Protein AF-A0A957ESN1-F1 (afdb_monomer_lite)

pLDDT: mean 92.51, std 8.45, range [52.81, 98.31]

Structure (mmCIF, N/CA/C/O backbone):
data_AF-A0A957ESN1-F1
#
_entry.id   AF-A0A957ESN1-F1
#
loop_
_atom_site.group_PDB
_atom_site.id
_atom_site.type_symbol
_atom_site.label_atom_id
_atom_site.label_alt_id
_atom_site.label_comp_id
_atom_site.label_asym_id
_atom_site.label_entity_id
_atom_site.label_seq_id
_atom_site.pdbx_PDB_ins_code
_atom_site.Cartn_x
_atom_site.Cartn_y
_atom_site.Cartn_z
_atom_site.occupancy
_atom_site.B_iso_or_equiv
_atom_site.auth_seq_id
_atom_site.auth_comp_id
_atom_site.auth_asym_id
_atom_site.auth_atom_id
_atom_site.pdbx_PDB_model_num
ATOM 1 N N . MET A 1 1 ? -24.487 -0.933 19.225 1.00 59.91 1 MET A N 1
ATOM 2 C CA . MET A 1 1 ? -23.372 -1.907 19.271 1.00 59.91 1 MET A CA 1
ATOM 3 C C . MET A 1 1 ? -22.728 -1.936 17.897 1.00 59.91 1 MET A C 1
ATOM 5 O O . MET A 1 1 ? -23.454 -2.065 16.918 1.00 59.91 1 MET A O 1
ATOM 9 N N . THR A 1 2 ? -21.414 -1.747 17.807 1.00 77.56 2 THR A N 1
ATOM 10 C CA . THR A 1 2 ? -20.678 -1.769 16.536 1.00 77.56 2 THR A CA 1
ATOM 11 C C . THR A 1 2 ? -20.550 -3.211 16.036 1.00 77.56 2 THR A C 1
ATOM 13 O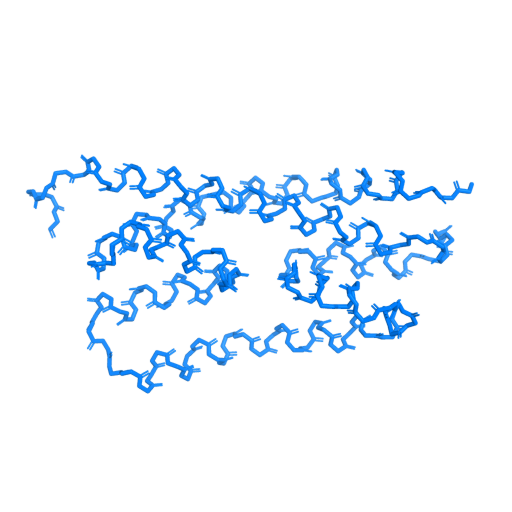 O . THR A 1 2 ? -20.177 -4.121 16.780 1.00 77.56 2 THR A O 1
ATOM 16 N N . THR A 1 3 ? -20.910 -3.448 14.776 1.00 89.44 3 THR A N 1
ATOM 17 C CA . THR A 1 3 ? -20.794 -4.763 14.124 1.00 89.44 3 THR A CA 1
ATOM 18 C C . THR A 1 3 ? -19.557 -4.793 13.224 1.00 89.44 3 THR A C 1
ATOM 20 O O . THR A 1 3 ? -19.175 -3.746 12.700 1.00 89.44 3 THR A O 1
ATOM 23 N N . PRO A 1 4 ? -18.966 -5.969 12.945 1.00 92.25 4 PRO A N 1
ATOM 24 C CA . PRO A 1 4 ? -17.867 -6.084 11.982 1.00 92.25 4 PRO A CA 1
ATOM 25 C C . PRO A 1 4 ? -18.167 -5.410 10.636 1.00 92.25 4 PRO A C 1
ATOM 27 O O . PRO A 1 4 ? -17.342 -4.687 10.086 1.00 92.25 4 PRO A O 1
ATOM 30 N N . ARG A 1 5 ? -19.393 -5.597 10.128 1.00 94.38 5 ARG A N 1
ATOM 31 C CA . ARG A 1 5 ? -19.833 -5.026 8.852 1.00 94.38 5 ARG A CA 1
ATOM 32 C C . ARG A 1 5 ? -19.957 -3.504 8.908 1.00 94.38 5 ARG A C 1
ATOM 34 O O . ARG A 1 5 ? -19.585 -2.844 7.944 1.00 94.38 5 ARG A O 1
ATOM 41 N N . SER A 1 6 ? -20.492 -2.948 9.996 1.00 93.88 6 SER A N 1
ATOM 42 C CA . SER A 1 6 ? -20.630 -1.493 10.129 1.00 93.88 6 SER A CA 1
ATOM 43 C C . SER A 1 6 ? -19.273 -0.803 10.230 1.00 93.88 6 SER A C 1
ATOM 45 O O . SER A 1 6 ? -19.086 0.219 9.584 1.00 93.88 6 SER A O 1
ATOM 47 N N . GLU A 1 7 ? -18.328 -1.392 10.969 1.00 94.44 7 GLU A N 1
ATOM 48 C CA . GLU A 1 7 ? -16.950 -0.895 11.086 1.00 94.44 7 GLU A CA 1
ATOM 49 C C . GLU A 1 7 ? -16.222 -0.931 9.741 1.00 94.44 7 GLU A C 1
ATOM 51 O O . GLU A 1 7 ? -15.664 0.073 9.307 1.00 94.44 7 GLU A O 1
ATOM 56 N N . LEU A 1 8 ? -16.312 -2.056 9.023 1.00 96.06 8 LEU A N 1
ATOM 57 C CA . LEU A 1 8 ? -15.733 -2.193 7.687 1.00 96.06 8 LEU A CA 1
ATOM 58 C C . LEU A 1 8 ? -16.267 -1.126 6.722 1.00 96.06 8 LEU A C 1
ATOM 60 O O . LEU A 1 8 ? -15.495 -0.453 6.045 1.00 96.06 8 LEU A O 1
ATOM 64 N N . LEU A 1 9 ? -17.591 -0.947 6.673 1.00 96.31 9 LEU A N 1
ATOM 65 C CA . LEU A 1 9 ? -18.219 0.059 5.814 1.00 96.31 9 LEU A CA 1
ATOM 66 C C . LEU A 1 9 ? -17.867 1.488 6.235 1.00 96.31 9 LEU A C 1
ATOM 68 O O . LEU A 1 9 ? -17.768 2.355 5.370 1.00 96.31 9 LEU A O 1
ATOM 72 N N . ALA A 1 10 ? -17.692 1.746 7.531 1.00 95.00 10 ALA A N 1
ATOM 73 C CA . ALA A 1 10 ? -17.244 3.043 8.021 1.00 95.00 10 ALA A CA 1
ATOM 74 C C . ALA A 1 10 ? -15.815 3.345 7.548 1.00 95.00 10 ALA A C 1
ATOM 76 O O . ALA A 1 10 ? -15.586 4.432 7.025 1.00 95.00 10 ALA A O 1
ATOM 77 N N . GLY A 1 11 ? -14.903 2.371 7.635 1.00 96.19 11 GLY A N 1
ATOM 78 C CA . GLY A 1 11 ? -13.538 2.491 7.112 1.00 96.19 11 GLY A CA 1
ATOM 79 C C . GLY A 1 11 ? -13.509 2.747 5.606 1.00 96.19 11 GLY A C 1
ATOM 80 O O . GLY A 1 11 ? -12.865 3.687 5.155 1.00 96.19 11 GLY A O 1
ATOM 81 N N . ILE A 1 12 ? -14.290 1.986 4.830 1.00 97.88 12 ILE A N 1
ATOM 82 C CA . ILE A 1 12 ? -14.413 2.184 3.374 1.00 97.88 12 ILE A CA 1
ATOM 83 C C . ILE A 1 12 ? -14.887 3.605 3.048 1.00 97.88 12 ILE A C 1
ATOM 85 O O . ILE A 1 12 ? -14.293 4.288 2.220 1.00 97.88 12 ILE A O 1
ATOM 89 N N . LYS A 1 13 ? -15.963 4.066 3.696 1.00 96.81 13 LYS A N 1
ATOM 90 C CA . LYS A 1 13 ? -16.533 5.399 3.444 1.00 96.81 13 LYS A CA 1
ATOM 91 C C . LYS A 1 13 ? -15.572 6.522 3.813 1.00 96.81 13 LYS A C 1
ATOM 93 O O . LYS A 1 13 ? -15.558 7.542 3.134 1.00 96.81 13 LYS A O 1
ATOM 98 N N . ALA A 1 14 ? -14.821 6.337 4.892 1.00 96.12 14 ALA A N 1
ATOM 99 C CA . ALA A 1 14 ? -13.857 7.310 5.371 1.00 96.12 14 ALA A CA 1
ATOM 100 C C . ALA A 1 14 ? -12.645 7.419 4.433 1.00 96.12 14 ALA A C 1
ATOM 102 O O . ALA A 1 14 ? -12.174 8.523 4.178 1.00 96.12 14 ALA A O 1
ATOM 103 N N . GLU A 1 15 ? -12.193 6.295 3.873 1.00 97.12 15 GLU A N 1
ATOM 104 C CA . GLU A 1 15 ? -11.027 6.253 2.989 1.00 97.12 15 GLU A CA 1
ATOM 105 C C . GLU A 1 15 ? -11.345 6.654 1.543 1.00 97.12 15 GLU A C 1
ATOM 107 O O . GLU A 1 15 ? -10.479 7.160 0.836 1.00 97.12 15 GLU A O 1
ATOM 112 N N . LEU A 1 16 ? -12.583 6.456 1.078 1.00 96.38 16 LEU A N 1
ATOM 113 C CA . LEU A 1 16 ? -12.954 6.647 -0.329 1.00 96.38 16 LEU A CA 1
ATOM 114 C C . LEU A 1 16 ? -12.543 8.016 -0.922 1.00 96.38 16 LEU A C 1
ATOM 116 O O . LEU A 1 16 ? -11.995 8.024 -2.027 1.00 96.38 16 LEU A O 1
ATOM 120 N N . PRO A 1 17 ? -12.740 9.165 -0.239 1.00 95.44 17 PRO A N 1
ATOM 121 C CA . PRO A 1 17 ? -12.298 10.462 -0.758 1.00 95.44 17 PRO A CA 1
ATOM 122 C C . PRO A 1 17 ? -10.774 10.567 -0.883 1.00 95.44 17 PRO A C 1
ATOM 124 O O . PRO A 1 17 ? -10.276 11.176 -1.827 1.00 95.44 17 PRO A O 1
ATOM 127 N N . ILE A 1 18 ? -10.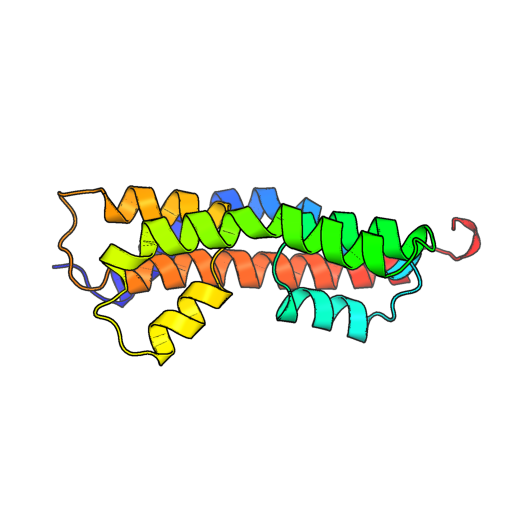033 9.954 0.045 1.00 95.38 18 ILE A N 1
ATOM 128 C CA . ILE A 1 18 ? -8.567 9.943 0.028 1.00 95.38 18 ILE A CA 1
ATOM 129 C C . ILE A 1 18 ? -8.069 9.038 -1.097 1.00 95.38 18 ILE A C 1
ATOM 131 O O . ILE A 1 18 ? -7.203 9.436 -1.875 1.00 95.38 18 ILE A O 1
ATOM 135 N N . ALA A 1 19 ? -8.684 7.865 -1.257 1.00 94.75 19 ALA A N 1
ATOM 136 C CA . ALA A 1 19 ? -8.363 6.926 -2.321 1.00 94.75 19 ALA A CA 1
ATOM 137 C C . ALA A 1 19 ? -8.474 7.574 -3.711 1.00 94.75 19 ALA A C 1
ATOM 139 O O . ALA A 1 19 ? -7.596 7.364 -4.546 1.00 94.75 19 ALA A O 1
ATOM 140 N N . LEU A 1 20 ? -9.491 8.413 -3.947 1.00 94.25 20 LEU A N 1
ATOM 141 C CA . LEU A 1 20 ? -9.620 9.190 -5.188 1.00 94.25 20 LEU A CA 1
ATOM 142 C C . LEU A 1 20 ? -8.441 10.149 -5.410 1.00 94.25 20 LEU A C 1
ATOM 144 O O . LEU A 1 20 ? -7.951 10.265 -6.532 1.00 94.25 20 LEU A O 1
ATOM 148 N N . GLY A 1 21 ? -7.954 10.801 -4.351 1.00 94.56 21 GLY A N 1
ATOM 149 C CA . GLY A 1 21 ? -6.774 11.669 -4.410 1.00 94.56 21 GLY A CA 1
ATOM 150 C C . GLY A 1 21 ? -5.471 10.916 -4.700 1.00 94.56 21 GLY A C 1
ATOM 151 O O . GLY A 1 21 ? -4.550 11.483 -5.282 1.00 94.56 21 GLY A O 1
ATOM 152 N N . VAL A 1 22 ? -5.408 9.630 -4.353 1.00 94.19 22 VAL A N 1
ATOM 153 C CA . VAL A 1 22 ? -4.243 8.760 -4.573 1.00 94.19 22 VAL A CA 1
ATOM 154 C C . VAL A 1 22 ? -4.232 8.127 -5.977 1.00 94.19 22 VAL A C 1
ATOM 156 O O . VAL A 1 22 ? -3.168 7.742 -6.471 1.00 94.19 22 VAL A O 1
ATOM 159 N N . MET A 1 23 ? -5.376 8.072 -6.677 1.00 96.12 23 MET A N 1
ATOM 160 C CA . MET A 1 23 ? -5.473 7.503 -8.036 1.00 96.12 23 MET A CA 1
ATOM 161 C C . MET A 1 23 ? -4.435 8.055 -9.028 1.00 96.12 23 MET A C 1
ATOM 163 O O . MET A 1 23 ? -3.797 7.236 -9.697 1.00 96.12 23 MET A O 1
ATOM 167 N N . PRO A 1 24 ? -4.210 9.383 -9.141 1.00 96.62 24 PRO A N 1
ATOM 168 C CA . PRO A 1 24 ? -3.227 9.930 -10.076 1.00 96.62 24 PRO A CA 1
ATOM 169 C C . PRO A 1 24 ? -1.810 9.413 -9.820 1.00 96.62 24 PRO A C 1
ATOM 171 O O . PRO A 1 24 ? -1.091 9.101 -10.763 1.00 96.62 24 PRO A O 1
ATOM 174 N N . SER A 1 25 ? -1.421 9.250 -8.556 1.00 96.12 25 SER A N 1
ATOM 175 C CA . SER A 1 25 ? -0.095 8.750 -8.184 1.00 96.12 25 SER A CA 1
ATOM 176 C C . SER A 1 25 ? 0.128 7.307 -8.641 1.00 96.12 25 SER A C 1
ATOM 178 O O . SER A 1 25 ? 1.197 6.989 -9.162 1.00 96.12 25 SER A O 1
ATOM 180 N N . GLY A 1 26 ? -0.884 6.442 -8.508 1.00 96.81 26 GLY A N 1
ATOM 181 C CA . GLY A 1 26 ? -0.802 5.062 -8.997 1.00 96.81 26 GLY A CA 1
ATOM 182 C C . GLY A 1 26 ? -0.767 4.974 -10.527 1.00 96.81 26 GLY A C 1
ATOM 183 O O . GLY A 1 26 ? 0.016 4.199 -11.077 1.00 96.81 26 GLY A O 1
ATOM 184 N N . LEU A 1 27 ? -1.531 5.828 -11.224 1.00 97.25 27 LEU A N 1
ATOM 185 C CA . LEU A 1 27 ? -1.447 5.969 -12.686 1.00 97.25 27 LEU A CA 1
ATOM 186 C C . LEU A 1 27 ? -0.028 6.361 -13.123 1.00 97.25 27 LEU A C 1
ATOM 188 O O . LEU A 1 27 ? 0.555 5.709 -13.989 1.00 97.25 27 LEU A O 1
ATOM 192 N N . ILE A 1 28 ? 0.533 7.401 -12.497 1.00 96.50 28 ILE A N 1
ATOM 193 C CA . ILE A 1 28 ? 1.882 7.905 -12.785 1.00 96.50 28 ILE A CA 1
ATOM 194 C C . ILE A 1 28 ? 2.918 6.808 -12.557 1.00 96.50 28 ILE A C 1
ATOM 196 O O . ILE A 1 28 ? 3.766 6.587 -13.417 1.00 96.50 28 ILE A O 1
ATOM 200 N N . TYR A 1 29 ? 2.831 6.084 -11.440 1.00 97.50 29 TYR A N 1
ATOM 201 C CA . TYR A 1 29 ? 3.711 4.950 -11.176 1.00 97.50 29 TYR A CA 1
ATOM 202 C C . TYR A 1 29 ? 3.657 3.911 -12.305 1.00 97.50 29 TYR A C 1
ATOM 204 O O . TYR A 1 29 ? 4.707 3.492 -12.789 1.00 97.50 29 TYR A O 1
ATOM 212 N N . GLY A 1 30 ? 2.457 3.521 -12.751 1.00 96.81 30 GLY A N 1
ATOM 213 C CA . GLY A 1 30 ? 2.293 2.524 -13.810 1.00 96.81 30 GLY A CA 1
ATOM 214 C C . GLY A 1 30 ? 2.949 2.939 -15.130 1.00 96.81 30 GLY A C 1
ATOM 215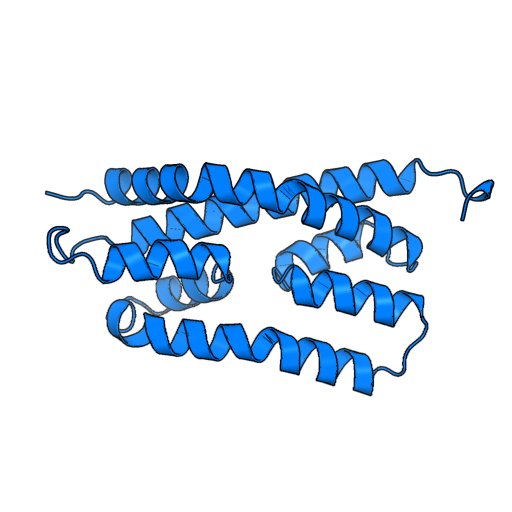 O O . GLY A 1 30 ? 3.636 2.130 -15.752 1.00 96.81 30 GLY A O 1
ATOM 216 N N . VAL A 1 31 ? 2.803 4.210 -15.517 1.00 96.12 31 VAL A N 1
ATOM 217 C CA . VAL A 1 31 ? 3.448 4.773 -16.717 1.00 96.12 31 VAL A CA 1
ATOM 218 C C . VAL A 1 31 ? 4.969 4.830 -16.549 1.00 96.12 31 VAL A C 1
ATOM 220 O O . VAL A 1 31 ? 5.708 4.361 -17.414 1.00 96.12 31 VAL A O 1
ATOM 223 N N . LEU A 1 32 ? 5.449 5.368 -15.423 1.00 95.44 32 LEU A N 1
ATOM 224 C CA . LEU A 1 32 ? 6.882 5.520 -15.164 1.00 95.44 32 LEU A CA 1
ATOM 225 C C . LEU A 1 32 ? 7.601 4.174 -15.072 1.00 95.44 32 LEU A C 1
ATOM 227 O O . LEU A 1 32 ? 8.755 4.078 -15.480 1.00 95.44 32 LEU A O 1
ATOM 231 N N . ALA A 1 33 ? 6.945 3.133 -14.555 1.00 96.31 33 ALA A N 1
ATOM 232 C CA . ALA A 1 33 ? 7.549 1.809 -14.450 1.00 96.31 33 ALA A CA 1
ATOM 233 C C . ALA A 1 33 ? 7.916 1.258 -15.835 1.00 96.31 33 ALA A C 1
ATOM 235 O O . ALA A 1 33 ? 9.021 0.750 -16.017 1.00 96.31 33 ALA A O 1
ATOM 236 N N . LEU A 1 34 ? 7.033 1.430 -16.824 1.00 94.88 34 LEU A N 1
ATOM 237 C CA . LEU A 1 34 ? 7.318 1.034 -18.202 1.00 94.88 34 LEU A CA 1
ATOM 238 C C . LEU A 1 34 ? 8.408 1.900 -18.836 1.00 94.88 34 LEU A C 1
ATOM 240 O O . LEU A 1 34 ? 9.302 1.361 -19.485 1.00 94.88 34 LEU A O 1
ATOM 244 N N . ALA A 1 35 ? 8.383 3.215 -18.598 1.00 92.19 35 ALA A N 1
ATOM 245 C CA . ALA A 1 35 ? 9.430 4.124 -19.070 1.00 92.19 35 ALA A CA 1
ATOM 246 C C . ALA A 1 35 ? 10.816 3.781 -18.486 1.00 92.19 35 ALA A C 1
ATOM 248 O O . ALA A 1 35 ? 11.831 3.945 -19.153 1.00 92.19 35 ALA A O 1
ATOM 249 N N . ALA A 1 36 ? 10.862 3.238 -17.267 1.00 93.31 36 ALA A N 1
ATOM 250 C CA . ALA A 1 36 ? 12.079 2.734 -16.630 1.00 93.31 36 ALA A CA 1
ATOM 251 C C . ALA A 1 36 ? 12.517 1.341 -17.134 1.00 93.31 36 ALA A C 1
ATOM 253 O O . ALA A 1 36 ? 13.436 0.746 -16.571 1.00 93.31 36 ALA A O 1
ATOM 254 N N . GLY A 1 37 ? 11.856 0.789 -18.158 1.00 92.50 37 GLY A N 1
ATOM 255 C CA . GLY A 1 37 ? 12.169 -0.523 -18.729 1.00 92.50 37 GLY A CA 1
ATOM 256 C C . GLY A 1 37 ? 11.692 -1.711 -17.887 1.00 92.50 37 GLY A C 1
ATOM 257 O O . GLY A 1 37 ? 12.092 -2.846 -18.149 1.00 92.50 37 GLY A O 1
ATOM 258 N N . ILE A 1 38 ? 10.844 -1.487 -16.877 1.00 94.81 38 ILE A N 1
ATOM 259 C CA . ILE A 1 38 ? 10.300 -2.566 -16.045 1.00 94.81 38 ILE A CA 1
ATOM 260 C C . ILE A 1 38 ? 9.184 -3.273 -16.827 1.00 94.81 38 ILE A C 1
ATOM 262 O O . ILE A 1 38 ? 8.241 -2.615 -17.269 1.00 94.81 38 ILE A O 1
ATOM 266 N N . PRO A 1 39 ? 9.216 -4.612 -16.970 1.00 95.50 39 PRO A N 1
ATOM 267 C CA . PRO A 1 39 ? 8.149 -5.334 -17.653 1.00 95.50 39 PRO A CA 1
ATOM 268 C C . PRO A 1 39 ? 6.777 -5.124 -16.979 1.00 95.50 39 PRO A C 1
ATOM 270 O O . PRO A 1 39 ? 6.712 -5.138 -15.746 1.00 95.50 39 PRO A O 1
ATOM 273 N N . PRO A 1 40 ? 5.661 -5.045 -17.734 1.00 95.88 40 PRO A N 1
ATOM 274 C CA . PRO A 1 40 ? 4.322 -4.790 -17.183 1.00 95.88 40 PRO A CA 1
ATOM 275 C C . PRO A 1 40 ? 3.926 -5.700 -16.011 1.00 95.88 40 PRO A C 1
ATOM 277 O O . PRO A 1 40 ? 3.441 -5.234 -14.981 1.00 95.88 40 PRO A O 1
ATOM 280 N N . ALA A 1 41 ? 4.186 -7.006 -16.133 1.00 96.31 41 ALA A N 1
ATOM 281 C CA . ALA A 1 41 ? 3.877 -7.974 -15.081 1.00 96.31 41 ALA A CA 1
ATOM 282 C C . ALA A 1 41 ? 4.695 -7.725 -13.801 1.00 96.31 41 ALA A C 1
ATOM 284 O O . ALA A 1 41 ? 4.171 -7.852 -12.695 1.00 96.31 41 ALA A O 1
ATOM 285 N N . VAL A 1 42 ? 5.961 -7.323 -13.948 1.00 96.75 42 VAL A N 1
ATOM 286 C CA . VAL A 1 42 ? 6.847 -6.987 -12.824 1.00 96.75 42 VAL A CA 1
ATOM 287 C C . VAL A 1 42 ? 6.409 -5.673 -12.180 1.00 96.75 42 VAL A C 1
ATOM 289 O O . VAL A 1 42 ? 6.369 -5.589 -10.957 1.00 96.75 42 VAL A O 1
ATOM 292 N N . ALA A 1 43 ? 6.004 -4.677 -12.973 1.00 96.88 43 ALA A N 1
ATOM 293 C CA . ALA A 1 43 ? 5.493 -3.402 -12.473 1.00 96.88 43 ALA A CA 1
ATOM 294 C C . ALA A 1 43 ? 4.220 -3.581 -11.626 1.00 96.88 43 ALA A C 1
ATOM 296 O O . ALA A 1 43 ? 4.120 -3.016 -10.531 1.00 96.88 43 ALA A O 1
ATOM 297 N N . GLN A 1 44 ? 3.276 -4.414 -12.081 1.00 97.75 44 GLN A N 1
ATOM 298 C CA . GLN A 1 44 ? 2.069 -4.729 -11.311 1.00 97.75 44 GLN A CA 1
ATOM 299 C C . GLN A 1 44 ? 2.397 -5.544 -10.055 1.00 97.75 44 GLN A C 1
ATOM 301 O O . GLN A 1 44 ? 1.891 -5.237 -8.977 1.00 97.75 44 GLN A O 1
ATOM 306 N N . ALA A 1 45 ? 3.266 -6.554 -10.165 1.00 97.38 45 ALA A N 1
ATOM 307 C CA . ALA A 1 45 ? 3.681 -7.362 -9.019 1.00 97.38 45 ALA A CA 1
ATOM 308 C C . ALA A 1 45 ? 4.388 -6.514 -7.955 1.00 97.38 45 ALA A C 1
ATOM 310 O O . ALA A 1 45 ? 4.092 -6.644 -6.771 1.00 97.38 45 ALA A O 1
ATOM 311 N N . MET A 1 46 ? 5.265 -5.597 -8.367 1.00 95.81 46 MET A N 1
ATOM 312 C CA . MET A 1 46 ? 5.920 -4.652 -7.465 1.00 95.81 46 MET A CA 1
ATOM 313 C C . MET A 1 46 ? 4.893 -3.747 -6.774 1.00 95.81 46 MET A C 1
ATOM 315 O O . MET A 1 46 ? 5.014 -3.501 -5.578 1.00 95.81 46 MET A O 1
ATOM 319 N N . SER A 1 47 ? 3.834 -3.340 -7.481 1.00 96.25 47 SER A N 1
ATOM 320 C CA . SER A 1 47 ? 2.726 -2.580 -6.893 1.00 96.25 47 SER A CA 1
ATOM 321 C C . SER A 1 47 ? 1.947 -3.336 -5.834 1.00 96.25 47 SER A C 1
ATOM 323 O O . SER A 1 47 ? 1.617 -2.772 -4.791 1.00 96.25 47 SER A O 1
ATOM 325 N N . ALA A 1 48 ? 1.684 -4.618 -6.065 1.00 96.38 48 ALA A N 1
ATOM 326 C CA . ALA A 1 48 ? 1.021 -5.460 -5.084 1.00 96.38 48 ALA A CA 1
ATOM 327 C C . ALA A 1 48 ? 1.941 -5.771 -3.895 1.00 96.38 48 ALA A C 1
ATOM 329 O O . ALA A 1 48 ? 1.520 -5.665 -2.753 1.00 96.38 48 ALA A O 1
ATOM 330 N N . ILE A 1 49 ? 3.197 -6.146 -4.126 1.00 94.56 49 ILE A N 1
ATOM 331 C CA . ILE A 1 49 ? 4.085 -6.633 -3.060 1.00 94.56 49 ILE A CA 1
ATOM 332 C C . ILE A 1 49 ? 4.578 -5.491 -2.172 1.00 94.56 49 ILE A C 1
ATOM 334 O O . ILE A 1 49 ? 4.585 -5.633 -0.952 1.00 94.56 49 ILE A O 1
ATOM 338 N N . VAL A 1 50 ? 5.011 -4.382 -2.777 1.00 93.19 50 VAL A N 1
ATOM 339 C CA . VAL A 1 50 ? 5.611 -3.264 -2.038 1.00 93.19 50 VAL A CA 1
ATOM 340 C C . VAL A 1 50 ? 4.535 -2.391 -1.407 1.00 93.19 50 VAL A C 1
ATOM 342 O O . VAL A 1 50 ? 4.702 -1.993 -0.261 1.00 93.19 50 VAL A O 1
ATOM 345 N N . PHE A 1 51 ? 3.465 -2.099 -2.157 1.00 94.62 51 PHE A N 1
ATOM 346 C CA . PHE A 1 51 ? 2.328 -1.276 -1.732 1.00 94.62 51 PHE A CA 1
ATOM 347 C C . PHE A 1 51 ? 2.737 -0.052 -0.884 1.00 94.62 51 PHE A C 1
ATOM 349 O O . PHE A 1 51 ? 2.246 0.178 0.217 1.00 94.62 51 PHE A O 1
ATOM 356 N N . ALA A 1 52 ? 3.681 0.735 -1.404 1.00 92.69 52 ALA A N 1
ATOM 357 C CA . ALA A 1 52 ? 4.213 1.919 -0.735 1.00 92.69 52 ALA A CA 1
ATOM 358 C C . ALA A 1 52 ? 4.447 3.018 -1.775 1.00 92.69 52 ALA A C 1
ATOM 360 O O . ALA A 1 52 ? 5.533 3.129 -2.348 1.00 92.69 52 ALA A O 1
ATOM 361 N N . GLY A 1 53 ? 3.415 3.824 -2.037 1.00 91.31 53 GLY A N 1
ATOM 362 C CA . GLY A 1 53 ? 3.359 4.686 -3.222 1.00 91.31 53 GLY A CA 1
ATOM 363 C C . GLY A 1 53 ? 4.541 5.648 -3.376 1.00 91.31 53 GLY A C 1
ATOM 364 O O . GLY A 1 53 ? 5.152 5.712 -4.442 1.00 91.31 53 GLY A O 1
ATOM 365 N N . SER A 1 54 ? 4.932 6.339 -2.302 1.00 92.25 54 SER A N 1
ATOM 366 C CA . SER A 1 54 ? 6.091 7.247 -2.311 1.00 92.25 54 SER A CA 1
ATOM 367 C C . SER A 1 54 ? 7.407 6.520 -2.615 1.00 92.25 54 SER A C 1
ATOM 369 O O . SER A 1 54 ? 8.173 6.951 -3.478 1.00 92.25 54 SER A O 1
ATOM 371 N N . ALA A 1 55 ? 7.652 5.382 -1.962 1.00 94.00 55 ALA A N 1
ATOM 372 C CA . ALA A 1 55 ? 8.845 4.573 -2.188 1.00 94.00 55 ALA A CA 1
ATOM 373 C C . ALA A 1 55 ? 8.873 3.962 -3.596 1.00 94.00 55 ALA A C 1
ATOM 375 O O . ALA A 1 55 ? 9.941 3.870 -4.193 1.00 94.00 55 ALA A O 1
ATOM 376 N N . GLN A 1 56 ? 7.719 3.589 -4.151 1.00 95.00 56 GLN A N 1
ATOM 377 C CA . GLN A 1 56 ? 7.609 3.070 -5.512 1.00 95.00 56 GLN A CA 1
ATOM 378 C C . GLN A 1 56 ? 7.904 4.135 -6.570 1.00 95.00 56 GLN A C 1
ATOM 380 O O . GLN A 1 56 ? 8.647 3.862 -7.509 1.00 95.00 56 GLN A O 1
ATOM 385 N N . LEU A 1 57 ? 7.374 5.352 -6.413 1.00 95.81 57 LEU A N 1
ATOM 386 C CA . LEU A 1 57 ? 7.649 6.461 -7.332 1.00 95.81 57 LEU A CA 1
ATOM 387 C C . LEU A 1 57 ? 9.127 6.860 -7.319 1.00 95.81 57 LEU A C 1
ATOM 389 O O . LEU A 1 57 ? 9.711 7.102 -8.374 1.00 95.81 57 LEU A O 1
ATOM 393 N N . ILE A 1 58 ? 9.750 6.907 -6.140 1.00 95.62 58 ILE A N 1
ATOM 394 C CA . ILE A 1 58 ? 11.191 7.163 -6.021 1.00 95.62 58 ILE A CA 1
ATOM 395 C C . ILE A 1 58 ? 11.986 5.986 -6.597 1.00 95.62 58 ILE A C 1
ATOM 397 O O . ILE A 1 58 ? 12.918 6.187 -7.370 1.00 95.62 58 ILE A O 1
ATOM 401 N N . GLY A 1 59 ? 11.600 4.754 -6.263 1.00 95.56 59 GLY A N 1
ATOM 402 C CA . GLY A 1 59 ? 12.286 3.543 -6.700 1.00 95.56 59 GLY A CA 1
ATOM 403 C C . GLY A 1 59 ? 12.316 3.398 -8.219 1.00 95.56 59 GLY A C 1
ATOM 404 O O . GLY A 1 59 ? 13.377 3.153 -8.784 1.00 95.56 59 GLY A O 1
ATOM 405 N N . VAL A 1 60 ? 11.187 3.627 -8.892 1.00 95.62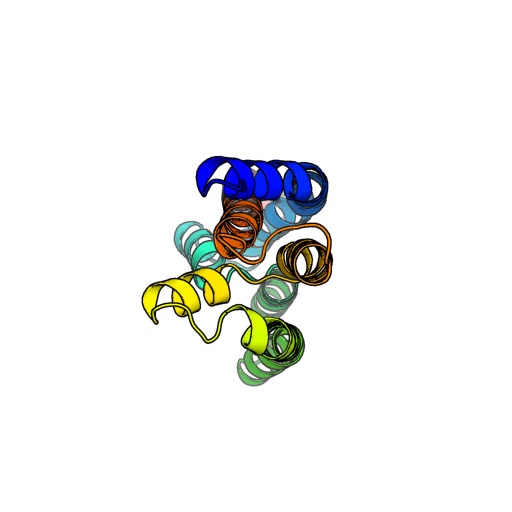 60 VAL A N 1
ATOM 406 C CA . VAL A 1 60 ? 11.103 3.587 -10.360 1.00 95.62 60 VAL A CA 1
ATOM 407 C C . VAL A 1 60 ? 11.990 4.646 -11.012 1.00 95.62 60 VAL A C 1
ATOM 409 O O . VAL A 1 60 ? 12.673 4.340 -11.985 1.00 95.62 60 VAL A O 1
ATOM 412 N N . GLN A 1 61 ? 12.043 5.862 -10.465 1.00 94.19 61 GLN A N 1
ATOM 413 C CA . GLN A 1 61 ? 12.937 6.906 -10.978 1.00 94.19 61 GLN A CA 1
ATOM 414 C C . GLN A 1 61 ? 14.413 6.522 -10.821 1.00 94.19 61 GLN A C 1
ATOM 416 O O . GLN A 1 61 ? 15.196 6.690 -11.752 1.00 94.19 61 GLN A O 1
ATOM 421 N N . LEU A 1 62 ? 14.794 5.957 -9.671 1.00 95.69 62 LEU A N 1
ATOM 422 C CA . LEU A 1 62 ? 16.164 5.495 -9.428 1.00 95.69 62 LEU A CA 1
ATOM 423 C C . LEU A 1 62 ? 16.558 4.335 -10.352 1.00 95.69 62 LEU A C 1
ATOM 425 O O . LEU A 1 62 ? 17.696 4.311 -10.829 1.00 95.69 62 LEU A O 1
ATOM 429 N N . ILE A 1 63 ? 15.627 3.412 -10.624 1.00 94.81 63 ILE A N 1
ATOM 430 C CA . ILE A 1 63 ? 15.803 2.321 -11.595 1.00 94.81 63 ILE A CA 1
ATOM 431 C C . ILE A 1 63 ? 16.004 2.895 -13.002 1.00 94.81 63 ILE A C 1
ATOM 433 O O . ILE A 1 63 ? 16.991 2.557 -13.649 1.00 94.81 63 ILE A O 1
ATOM 437 N N . GLY A 1 64 ? 15.128 3.800 -13.450 1.00 92.81 64 GLY A N 1
ATOM 438 C CA . GLY A 1 64 ? 15.223 4.422 -14.776 1.00 92.81 64 GLY A CA 1
ATOM 439 C C . GLY A 1 64 ? 16.494 5.256 -14.972 1.00 92.81 64 GLY A C 1
ATOM 440 O O . GLY A 1 64 ? 17.042 5.297 -16.068 1.00 92.81 64 GLY A O 1
ATOM 441 N N . ALA A 1 65 ? 17.016 5.860 -13.902 1.00 93.81 65 ALA A N 1
ATOM 442 C CA . ALA A 1 65 ? 18.283 6.590 -13.916 1.00 93.81 65 ALA A CA 1
ATOM 443 C C . ALA A 1 65 ? 19.532 5.682 -13.892 1.00 93.81 65 ALA A C 1
ATOM 445 O O . ALA A 1 65 ? 20.651 6.193 -13.897 1.00 93.81 65 ALA A O 1
ATOM 446 N N . GLY A 1 66 ? 19.377 4.354 -13.815 1.00 91.56 66 GLY A N 1
ATOM 447 C CA . GLY A 1 66 ? 20.506 3.422 -13.717 1.00 91.56 66 GLY A CA 1
ATOM 448 C C . GLY A 1 66 ? 21.313 3.586 -12.425 1.00 91.56 66 GLY A C 1
ATOM 449 O O . GLY A 1 66 ? 22.523 3.357 -12.406 1.00 91.56 66 GLY A O 1
ATOM 450 N N . THR A 1 67 ? 20.662 4.025 -11.343 1.00 92.31 67 THR A N 1
ATOM 451 C CA . THR A 1 67 ? 21.336 4.293 -10.067 1.00 92.31 67 THR A CA 1
ATOM 452 C C . THR A 1 67 ? 21.884 3.000 -9.464 1.00 92.31 67 THR A C 1
ATOM 454 O O . THR A 1 67 ? 21.252 1.946 -9.544 1.00 92.31 67 THR A O 1
ATOM 457 N N . VAL A 1 68 ? 23.041 3.071 -8.794 1.00 93.81 68 VAL A N 1
ATOM 458 C CA . VAL A 1 68 ? 23.611 1.905 -8.109 1.00 93.81 68 VAL A CA 1
ATOM 459 C C . VAL A 1 68 ? 22.631 1.330 -7.080 1.00 93.81 68 VAL A C 1
ATOM 461 O O . VAL A 1 68 ? 22.006 2.060 -6.305 1.00 93.81 68 VAL A O 1
ATOM 464 N N . THR A 1 69 ? 22.543 0.001 -7.035 1.00 92.12 69 THR A N 1
ATOM 465 C CA . THR A 1 69 ? 21.573 -0.739 -6.219 1.00 92.12 69 THR A CA 1
ATOM 466 C C . THR A 1 69 ? 21.582 -0.313 -4.751 1.00 92.12 69 THR A C 1
ATOM 468 O O . THR A 1 69 ? 20.524 -0.160 -4.158 1.00 92.12 69 THR A O 1
ATOM 471 N N . ALA A 1 70 ? 22.745 -0.032 -4.159 1.00 95.44 70 ALA A N 1
ATOM 472 C CA . ALA A 1 70 ? 22.815 0.401 -2.762 1.00 95.44 70 ALA A CA 1
ATOM 473 C C . ALA A 1 70 ? 21.959 1.653 -2.481 1.00 95.44 70 ALA A C 1
ATOM 475 O O . ALA A 1 70 ? 21.221 1.678 -1.500 1.00 95.44 70 ALA A O 1
ATOM 476 N N . VAL A 1 71 ? 21.994 2.660 -3.361 1.00 95.56 71 VAL A N 1
ATOM 477 C CA . VAL A 1 71 ? 21.210 3.895 -3.192 1.00 95.56 71 VAL A CA 1
ATOM 478 C C . VAL A 1 71 ? 19.715 3.600 -3.294 1.00 95.56 71 VAL A C 1
ATOM 480 O O . VAL A 1 71 ? 18.961 4.053 -2.442 1.00 95.56 71 VAL A O 1
ATOM 483 N N . LEU A 1 72 ? 19.288 2.770 -4.253 1.00 94.25 72 LEU A N 1
ATOM 484 C CA . LEU A 1 72 ? 17.894 2.320 -4.360 1.00 94.25 72 LEU A CA 1
ATOM 485 C C . LEU A 1 72 ? 17.399 1.701 -3.043 1.00 94.25 72 LEU A C 1
ATOM 487 O O . LEU A 1 72 ? 16.338 2.076 -2.538 1.00 94.25 72 LEU A O 1
ATOM 491 N N . TRP A 1 73 ? 18.178 0.785 -2.464 1.00 94.31 73 TRP A N 1
ATOM 492 C CA . TRP A 1 73 ? 17.821 0.106 -1.218 1.00 94.31 73 TRP A CA 1
ATOM 493 C C . TRP A 1 73 ? 17.781 1.066 -0.030 1.00 94.31 73 TRP A C 1
ATOM 495 O O . TRP A 1 73 ? 16.796 1.083 0.703 1.00 94.31 73 TRP A O 1
ATOM 505 N N . PHE A 1 74 ? 18.808 1.899 0.154 1.00 96.69 74 PHE A N 1
ATOM 506 C CA . PHE A 1 74 ? 18.847 2.833 1.280 1.00 96.69 74 PHE A CA 1
ATOM 507 C C . PHE A 1 74 ? 17.766 3.906 1.176 1.00 96.69 74 PHE A C 1
ATOM 509 O O . PHE A 1 74 ? 17.082 4.167 2.163 1.00 96.69 74 PHE A O 1
ATOM 516 N N . THR A 1 75 ? 17.551 4.492 -0.002 1.00 95.44 75 THR A N 1
ATOM 517 C CA . THR A 1 75 ? 16.515 5.512 -0.194 1.00 95.44 75 THR A CA 1
ATOM 518 C C . THR A 1 75 ? 15.125 4.940 0.068 1.00 95.44 75 THR A C 1
ATOM 520 O O . THR A 1 75 ? 14.363 5.521 0.840 1.00 95.44 75 THR A O 1
ATOM 523 N N . THR A 1 76 ? 14.794 3.784 -0.514 1.00 93.69 76 THR A N 1
ATOM 524 C CA . THR A 1 76 ? 13.479 3.157 -0.297 1.00 93.69 76 THR A CA 1
ATOM 525 C C . THR A 1 76 ? 13.295 2.692 1.148 1.00 93.69 76 THR A C 1
ATOM 527 O O . THR A 1 76 ? 12.203 2.851 1.693 1.00 93.69 76 THR A O 1
ATOM 530 N N . ALA A 1 77 ? 14.343 2.191 1.808 1.00 94.25 77 ALA A N 1
ATOM 531 C CA . ALA A 1 77 ? 14.296 1.836 3.224 1.00 94.25 77 ALA A CA 1
ATOM 532 C C . ALA A 1 77 ? 14.040 3.062 4.111 1.00 94.25 77 ALA A C 1
ATOM 534 O O . ALA A 1 77 ? 13.122 3.034 4.927 1.00 94.25 77 ALA A O 1
ATOM 535 N N . ILE A 1 78 ? 14.793 4.151 3.913 1.00 95.94 78 ILE A N 1
ATOM 536 C CA . ILE A 1 78 ? 14.666 5.396 4.688 1.00 95.94 78 ILE A CA 1
ATOM 537 C C . ILE A 1 78 ? 13.261 5.983 4.550 1.00 95.94 78 ILE A C 1
ATOM 539 O O . ILE A 1 78 ? 12.632 6.304 5.557 1.00 95.94 78 ILE A O 1
ATOM 543 N N . VAL A 1 79 ? 12.738 6.070 3.324 1.00 94.38 79 VAL A N 1
ATOM 544 C CA . VAL A 1 79 ? 11.375 6.567 3.072 1.00 94.38 79 VAL A CA 1
ATOM 545 C C . VAL A 1 79 ? 10.336 5.703 3.791 1.00 94.38 79 VAL A C 1
ATOM 547 O O . VAL A 1 79 ? 9.367 6.225 4.340 1.00 94.38 79 VAL A O 1
ATOM 550 N N . ASN A 1 80 ? 10.549 4.387 3.847 1.00 94.50 80 ASN A N 1
ATOM 551 C CA . ASN A 1 80 ? 9.621 3.459 4.484 1.00 94.50 80 ASN A CA 1
ATOM 552 C C . ASN A 1 80 ? 9.735 3.371 6.009 1.00 94.50 80 ASN A C 1
ATOM 554 O O . ASN A 1 80 ? 8.812 2.837 6.625 1.00 94.50 80 ASN A O 1
ATOM 558 N N . LEU A 1 81 ? 10.767 3.942 6.645 1.00 94.50 81 LEU A N 1
ATOM 559 C CA . LEU A 1 81 ? 10.869 3.983 8.114 1.00 94.50 81 LEU A CA 1
ATOM 560 C C . LEU A 1 81 ? 9.633 4.620 8.769 1.00 94.50 81 LEU A C 1
ATOM 562 O O . LEU A 1 81 ? 9.272 4.260 9.889 1.00 94.50 81 LEU A O 1
ATOM 566 N N . ARG A 1 82 ? 8.921 5.503 8.058 1.00 93.25 82 ARG A N 1
ATOM 567 C CA . ARG A 1 82 ? 7.643 6.068 8.519 1.00 93.25 82 ARG A CA 1
ATOM 568 C C . ARG A 1 82 ? 6.589 5.000 8.833 1.00 93.25 82 ARG A C 1
ATOM 570 O O . ARG A 1 82 ? 5.892 5.121 9.836 1.00 93.25 82 ARG A O 1
ATOM 577 N N . HIS A 1 83 ? 6.539 3.904 8.072 1.00 93.56 83 HIS A N 1
ATOM 578 C CA . HIS A 1 83 ? 5.620 2.794 8.339 1.00 93.56 83 HIS A CA 1
ATOM 579 C C . HIS A 1 83 ? 5.959 2.068 9.646 1.00 93.56 83 HIS A C 1
ATOM 581 O O . HIS A 1 83 ? 5.054 1.593 10.331 1.00 93.56 83 HIS A O 1
ATOM 587 N N . MET A 1 84 ? 7.236 2.033 10.053 1.00 94.00 84 MET A N 1
ATOM 588 C CA . MET A 1 84 ? 7.619 1.496 11.364 1.00 94.00 84 MET A CA 1
ATOM 589 C C . MET A 1 84 ? 7.067 2.361 12.499 1.00 94.00 84 MET A C 1
ATOM 591 O O . MET A 1 84 ? 6.555 1.822 13.479 1.00 94.00 84 MET A O 1
ATOM 595 N N . LEU A 1 85 ? 7.114 3.689 12.351 1.00 94.75 85 LEU A N 1
ATOM 596 C CA . LEU A 1 85 ? 6.552 4.625 13.330 1.00 94.75 85 LEU A CA 1
ATOM 597 C C . LEU A 1 85 ? 5.023 4.499 13.414 1.00 94.75 85 LEU A C 1
ATOM 599 O O . LEU A 1 85 ? 4.472 4.419 14.512 1.00 94.75 85 LEU A O 1
ATOM 603 N N . TYR A 1 86 ? 4.339 4.408 12.270 1.00 95.88 86 TYR A N 1
ATOM 604 C CA . TYR A 1 86 ? 2.888 4.188 12.216 1.00 95.88 86 TYR A CA 1
ATOM 605 C C . TYR A 1 86 ? 2.490 2.850 12.846 1.00 95.88 86 TYR A C 1
ATOM 607 O O . TYR A 1 86 ? 1.556 2.787 13.647 1.00 95.88 86 TYR A O 1
ATOM 615 N N . SER A 1 87 ? 3.241 1.788 12.550 1.00 94.00 87 SER A N 1
ATOM 616 C CA . SER A 1 87 ? 3.027 0.460 13.127 1.00 94.00 87 SER A CA 1
ATOM 617 C C . SER A 1 87 ? 3.220 0.470 14.644 1.00 94.00 87 SER A C 1
ATOM 619 O O . SER A 1 87 ? 2.372 -0.042 15.373 1.00 94.00 87 SER A O 1
ATOM 621 N N . ALA A 1 88 ? 4.270 1.130 15.145 1.00 94.44 88 ALA A N 1
ATOM 622 C CA . ALA A 1 88 ? 4.502 1.293 16.580 1.00 94.44 88 ALA A CA 1
ATOM 623 C C . ALA A 1 88 ? 3.368 2.070 17.274 1.00 94.44 88 ALA A C 1
ATOM 625 O O . ALA A 1 88 ? 2.943 1.686 18.363 1.00 94.44 88 ALA A O 1
ATOM 626 N N . SER A 1 89 ? 2.836 3.111 16.627 1.00 94.88 89 SER A N 1
ATOM 627 C CA . SER A 1 89 ? 1.691 3.895 17.115 1.00 94.88 89 SER A CA 1
ATOM 628 C C . SER A 1 89 ? 0.392 3.073 17.178 1.00 94.88 89 SER A C 1
ATOM 630 O O . SER A 1 89 ? -0.357 3.138 18.156 1.00 94.88 89 SER A O 1
ATOM 632 N N . LEU A 1 90 ? 0.130 2.229 16.175 1.00 94.19 90 LEU A N 1
ATOM 633 C CA . LEU A 1 90 ? -1.060 1.370 16.143 1.00 94.19 90 LEU A CA 1
ATOM 634 C C . LEU A 1 90 ? -0.919 0.092 16.982 1.00 94.19 90 LEU A C 1
ATOM 636 O O . LEU A 1 90 ? -1.936 -0.476 17.387 1.00 94.19 90 LEU A O 1
ATOM 640 N N . ALA A 1 91 ? 0.303 -0.350 17.295 1.00 93.06 91 ALA A N 1
ATOM 641 C CA . ALA A 1 91 ? 0.571 -1.605 18.000 1.00 93.06 91 ALA A CA 1
ATOM 642 C C . ALA A 1 91 ? -0.236 -1.793 19.303 1.00 93.06 91 ALA A C 1
ATOM 644 O O . ALA A 1 91 ? -0.809 -2.876 19.469 1.00 93.06 91 ALA A O 1
ATOM 645 N N . PRO A 1 92 ? -0.385 -0.795 20.204 1.00 91.56 92 PRO A N 1
ATOM 646 C CA . PRO A 1 92 ? -1.196 -0.940 21.417 1.00 91.56 92 PRO A CA 1
ATOM 647 C C . PRO A 1 92 ? -2.660 -1.315 21.151 1.00 91.56 92 PRO A C 1
ATOM 649 O O . PRO A 1 92 ? -3.265 -2.015 21.964 1.00 91.56 92 PRO A O 1
ATOM 652 N N . HIS A 1 93 ? -3.205 -0.902 20.005 1.00 90.56 93 HIS A N 1
ATOM 653 C CA . HIS A 1 93 ? -4.601 -1.106 19.617 1.00 90.56 93 HIS A CA 1
ATOM 654 C C . HIS A 1 93 ? -4.845 -2.462 18.941 1.00 90.56 93 HIS A C 1
ATOM 656 O O . HIS A 1 93 ? -5.952 -2.991 18.997 1.00 90.56 93 HIS A O 1
ATOM 662 N N . VAL A 1 94 ? -3.818 -3.041 18.306 1.00 91.38 94 VAL A N 1
ATOM 663 C CA . VAL A 1 94 ? -3.933 -4.295 17.532 1.00 91.38 94 VAL A CA 1
ATOM 664 C C . VAL A 1 94 ? -3.185 -5.479 18.151 1.00 91.38 94 VAL A C 1
ATOM 666 O O . VAL A 1 94 ? -3.328 -6.606 17.675 1.00 91.38 94 VAL A O 1
ATOM 669 N N . ARG A 1 95 ? -2.409 -5.275 19.227 1.00 90.69 95 ARG A N 1
ATOM 670 C CA . ARG A 1 95 ? -1.585 -6.327 19.861 1.00 90.69 95 ARG A CA 1
ATOM 671 C C . ARG A 1 95 ? -2.375 -7.534 20.365 1.00 90.69 95 ARG A C 1
ATOM 673 O O . ARG A 1 95 ? -1.824 -8.627 20.422 1.00 90.69 95 ARG A O 1
ATOM 680 N N . THR A 1 96 ? -3.641 -7.343 20.734 1.00 90.25 96 THR A N 1
ATOM 681 C CA . THR A 1 96 ? -4.521 -8.410 21.238 1.00 90.25 96 THR A CA 1
ATOM 682 C C . THR A 1 96 ? -5.099 -9.276 20.117 1.00 90.25 96 THR A C 1
ATOM 684 O O . THR A 1 96 ? -5.689 -10.319 20.393 1.00 90.25 96 THR A O 1
ATOM 687 N N . LEU A 1 97 ? -4.931 -8.877 18.851 1.00 92.50 97 LEU A N 1
ATOM 688 C CA . LEU A 1 97 ? -5.446 -9.619 17.708 1.00 92.50 97 LEU A CA 1
ATOM 689 C C . LEU A 1 97 ? -4.571 -10.844 17.374 1.00 92.50 97 LEU A C 1
ATOM 691 O O . LEU A 1 97 ? -3.340 -10.815 17.527 1.00 92.50 97 LEU A O 1
ATOM 695 N N . PRO A 1 98 ? -5.175 -11.911 16.813 1.00 94.62 98 PRO A N 1
ATOM 696 C CA . PRO A 1 98 ? -4.438 -13.040 16.252 1.00 94.62 98 PRO A CA 1
ATOM 697 C C . PRO A 1 98 ? -3.373 -12.601 15.236 1.00 94.62 98 PRO A C 1
ATOM 699 O O . PRO A 1 98 ? -3.559 -11.624 14.513 1.00 94.62 98 PRO A O 1
ATOM 702 N N . ALA A 1 99 ? -2.279 -13.361 15.116 1.00 94.88 99 ALA A N 1
ATOM 703 C CA . ALA A 1 99 ? -1.158 -13.018 14.231 1.00 94.88 99 ALA A CA 1
ATOM 704 C C . ALA A 1 99 ? -1.587 -12.741 12.779 1.00 94.88 99 ALA A C 1
ATOM 706 O O . ALA A 1 99 ? -1.144 -11.759 12.195 1.00 94.88 99 ALA A O 1
ATOM 707 N N . ARG A 1 100 ? -2.512 -13.540 12.227 1.00 95.94 100 ARG A N 1
ATOM 708 C CA . ARG A 1 100 ? -3.058 -13.346 10.870 1.00 95.94 100 ARG A CA 1
ATOM 709 C C . ARG A 1 100 ? -3.627 -11.944 10.632 1.00 95.94 100 ARG A C 1
ATOM 711 O O . ARG A 1 100 ? -3.422 -11.376 9.568 1.00 95.94 100 ARG A O 1
ATOM 718 N N . TRP A 1 101 ? -4.302 -11.378 11.634 1.00 95.38 101 TRP A N 1
ATOM 719 C CA . TRP A 1 101 ? -4.857 -10.030 11.556 1.00 95.38 101 TRP A CA 1
ATOM 720 C C . TRP A 1 101 ? -3.754 -8.985 11.590 1.00 95.38 101 TRP A C 1
ATOM 722 O O . TRP A 1 101 ? -3.782 -8.044 10.809 1.00 95.38 101 TRP A O 1
ATOM 732 N N . ARG A 1 102 ? -2.758 -9.176 12.456 1.00 95.19 102 ARG A N 1
ATOM 733 C CA . ARG A 1 102 ? -1.619 -8.262 12.558 1.00 95.19 102 ARG A CA 1
ATOM 734 C C . ARG A 1 102 ? -0.822 -8.207 11.254 1.00 95.19 102 ARG A C 1
ATOM 736 O O . ARG A 1 102 ? -0.509 -7.113 10.812 1.00 95.19 102 ARG A O 1
ATOM 743 N N . TRP A 1 103 ? -0.568 -9.349 10.612 1.00 95.44 103 TRP A N 1
ATOM 744 C CA . TRP A 1 103 ? 0.109 -9.398 9.310 1.00 95.44 103 TRP A CA 1
ATOM 745 C C . TRP A 1 103 ? -0.692 -8.714 8.203 1.00 95.44 103 TRP A C 1
ATOM 747 O O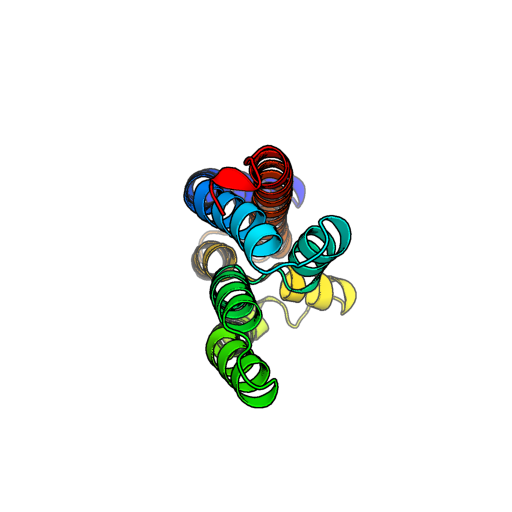 . TRP A 1 103 ? -0.144 -7.890 7.480 1.00 95.44 103 TRP A O 1
ATOM 757 N N . LEU A 1 104 ? -1.991 -9.011 8.105 1.00 96.88 104 LEU A N 1
ATOM 758 C CA . LEU A 1 104 ? -2.864 -8.409 7.096 1.00 96.88 104 LEU A CA 1
ATOM 759 C C . LEU A 1 104 ? -2.945 -6.885 7.244 1.00 96.88 104 LEU A C 1
ATOM 761 O O . LEU A 1 104 ? -2.786 -6.157 6.272 1.00 96.88 104 LEU A O 1
ATOM 765 N N . LEU A 1 105 ? -3.166 -6.403 8.467 1.00 96.75 105 LEU A N 1
ATOM 766 C CA . LEU A 1 105 ? -3.278 -4.973 8.746 1.00 96.75 105 LEU A CA 1
ATOM 767 C C . LEU A 1 105 ? -1.935 -4.249 8.605 1.00 96.75 105 LEU A C 1
ATOM 769 O O . LEU A 1 105 ? -1.914 -3.108 8.166 1.00 96.75 105 LEU A O 1
ATOM 773 N N . ALA A 1 106 ? -0.818 -4.905 8.938 1.00 95.75 106 ALA A N 1
ATOM 774 C CA . ALA A 1 106 ? 0.513 -4.345 8.719 1.00 95.75 106 ALA A CA 1
ATOM 775 C C . ALA A 1 106 ? 0.846 -4.211 7.228 1.00 95.75 106 ALA A C 1
ATOM 777 O O . ALA A 1 106 ? 1.457 -3.226 6.838 1.00 95.75 106 ALA A O 1
ATOM 778 N N . TYR A 1 107 ? 0.432 -5.172 6.398 1.00 96.56 107 TYR A N 1
ATOM 779 C CA . TYR A 1 107 ? 0.590 -5.084 4.946 1.00 96.56 107 TYR A CA 1
ATOM 780 C C . TYR A 1 107 ? -0.255 -3.957 4.335 1.00 96.56 107 TYR A C 1
ATOM 782 O O . TYR A 1 107 ? 0.212 -3.249 3.455 1.00 96.56 107 TYR A O 1
ATOM 790 N N . LEU A 1 108 ? -1.482 -3.763 4.824 1.00 97.31 108 LEU A N 1
ATOM 791 C CA . LEU A 1 108 ? -2.384 -2.708 4.351 1.00 97.31 108 LEU A CA 1
ATOM 792 C C . LEU A 1 108 ? -2.091 -1.318 4.949 1.00 97.31 108 LEU A C 1
ATOM 794 O O . LEU A 1 108 ? -2.842 -0.375 4.701 1.00 97.31 108 LEU A O 1
ATOM 798 N N . LEU A 1 109 ? -1.049 -1.189 5.771 1.00 96.88 109 LEU A N 1
ATOM 799 C CA . LEU A 1 109 ? -0.709 0.057 6.441 1.00 96.88 109 LEU A CA 1
ATOM 800 C C . LEU A 1 109 ? -0.004 1.014 5.476 1.00 96.88 109 LEU A C 1
ATOM 802 O O . LEU A 1 109 ? 1.152 0.800 5.125 1.00 96.88 109 LEU A O 1
ATOM 806 N N . THR A 1 110 ? -0.671 2.115 5.151 1.00 96.06 110 THR A N 1
ATOM 807 C CA . THR A 1 110 ? -0.090 3.281 4.470 1.00 96.06 110 THR A CA 1
ATOM 808 C C . THR A 1 110 ? -0.250 4.534 5.334 1.00 96.06 110 THR A C 1
ATOM 810 O O . THR A 1 110 ? -0.860 4.479 6.406 1.00 96.06 110 THR A O 1
ATOM 813 N N . ASP A 1 111 ? 0.297 5.670 4.902 1.00 94.38 111 ASP A N 1
ATOM 814 C CA . ASP A 1 111 ? 0.109 6.964 5.565 1.00 94.38 111 ASP A CA 1
ATOM 815 C C . ASP A 1 111 ? -1.363 7.396 5.613 1.00 94.38 111 ASP A C 1
ATOM 817 O O . ASP A 1 111 ? -1.830 7.874 6.649 1.00 94.38 111 ASP A O 1
ATOM 821 N N . GLU A 1 112 ? -2.108 7.171 4.538 1.00 95.12 112 GLU A N 1
ATOM 822 C CA . GLU A 1 112 ? -3.532 7.495 4.426 1.00 95.12 112 GLU A CA 1
ATOM 823 C C . GLU A 1 112 ? -4.380 6.595 5.330 1.00 95.12 112 GLU A C 1
ATOM 825 O O . GLU A 1 112 ? -5.116 7.085 6.193 1.00 95.12 112 GLU A O 1
ATOM 830 N N . ALA A 1 113 ? -4.172 5.276 5.235 1.00 95.94 113 ALA A N 1
ATOM 831 C CA . ALA A 1 113 ? -4.875 4.315 6.075 1.00 95.94 113 ALA A CA 1
ATOM 832 C C . ALA A 1 113 ? -4.539 4.515 7.563 1.00 95.94 113 ALA A C 1
ATOM 834 O O . ALA A 1 113 ? -5.411 4.358 8.425 1.00 95.94 113 ALA A O 1
ATOM 835 N N . TYR A 1 114 ? -3.294 4.892 7.886 1.00 96.62 114 TYR A N 1
ATOM 836 C CA . TYR A 1 114 ? -2.891 5.270 9.240 1.00 96.62 114 TYR A CA 1
ATOM 837 C C . TYR A 1 114 ? -3.664 6.493 9.730 1.00 96.62 114 TYR A C 1
ATOM 839 O O . TYR A 1 114 ? -4.226 6.437 10.825 1.00 96.62 114 TYR A O 1
ATOM 847 N N . ALA A 1 115 ? -3.709 7.569 8.937 1.00 95.25 115 ALA A N 1
ATOM 848 C CA . ALA A 1 115 ? -4.354 8.823 9.313 1.00 95.25 115 ALA A CA 1
ATOM 849 C C . ALA A 1 115 ? -5.827 8.614 9.689 1.00 95.25 115 ALA A C 1
ATOM 851 O O . ALA A 1 115 ? -6.268 9.089 10.735 1.00 95.25 115 ALA A O 1
ATOM 852 N N . MET A 1 116 ? -6.568 7.829 8.904 1.00 94.56 116 MET A N 1
ATOM 853 C CA . MET A 1 116 ? -7.971 7.531 9.204 1.00 94.56 116 MET A CA 1
ATOM 854 C C . MET A 1 116 ? -8.123 6.579 10.392 1.00 94.56 116 MET A C 1
ATOM 856 O O . MET A 1 116 ? -8.963 6.789 11.272 1.00 94.56 116 MET A O 1
ATOM 860 N N . THR A 1 117 ? -7.278 5.550 10.467 1.00 95.12 117 THR A N 1
ATOM 861 C CA . THR A 1 117 ? -7.364 4.532 11.522 1.00 95.12 117 THR A CA 1
ATOM 862 C C . THR A 1 117 ? -7.029 5.094 12.899 1.00 95.12 117 THR A C 1
ATOM 864 O O . THR A 1 117 ? -7.734 4.793 13.863 1.00 95.12 117 THR A O 1
ATOM 867 N N . ILE A 1 118 ? -5.978 5.910 13.028 1.00 94.75 118 ILE A N 1
ATOM 868 C CA . ILE A 1 118 ? -5.559 6.431 14.336 1.00 94.75 118 ILE A CA 1
ATOM 869 C C . ILE A 1 118 ? -6.605 7.381 14.924 1.00 94.75 118 ILE A C 1
ATOM 871 O O . ILE A 1 118 ? -6.917 7.270 16.110 1.00 94.75 118 ILE A O 1
ATOM 875 N N . LEU A 1 119 ? -7.211 8.240 14.095 1.00 93.00 119 LEU A N 1
ATOM 876 C CA . LEU A 1 119 ? -8.291 9.138 14.512 1.00 93.00 119 LEU A CA 1
ATOM 877 C C . LEU A 1 119 ? -9.500 8.343 15.018 1.00 93.00 119 LEU A C 1
ATOM 879 O O . LEU A 1 119 ? -10.046 8.637 16.079 1.00 93.00 119 LEU A O 1
ATOM 883 N N . HIS A 1 120 ? -9.873 7.280 14.305 1.00 92.31 120 HIS A N 1
ATOM 884 C CA . HIS A 1 120 ? -10.961 6.399 14.719 1.00 92.31 120 HIS A CA 1
ATOM 885 C C . HIS A 1 120 ? -10.636 5.597 15.998 1.00 92.31 120 HIS A C 1
ATOM 887 O O . HIS A 1 120 ? -11.499 5.327 16.840 1.00 92.31 120 HIS A O 1
ATOM 893 N N . TYR A 1 121 ? -9.376 5.205 16.190 1.00 90.75 121 TYR A N 1
ATOM 894 C CA . TYR A 1 121 ? -8.945 4.481 17.387 1.00 90.75 121 TYR A CA 1
ATOM 895 C C . TYR A 1 121 ? -8.941 5.365 18.635 1.00 90.75 121 TYR A C 1
ATOM 897 O O . TYR A 1 121 ? -9.329 4.877 19.699 1.00 90.75 121 TYR A O 1
ATOM 905 N N . GLN A 1 122 ? -8.590 6.645 18.488 1.00 89.12 122 GLN A N 1
ATOM 906 C CA . GLN A 1 122 ? -8.584 7.645 19.559 1.00 89.12 122 GLN A CA 1
ATOM 907 C C . GLN A 1 122 ? -9.982 8.137 19.956 1.00 89.12 122 GLN A C 1
ATOM 909 O O . GLN A 1 122 ? -10.144 8.664 21.056 1.00 89.12 122 GLN A O 1
ATOM 914 N N . ASP A 1 123 ? -10.995 7.937 19.111 1.00 84.31 123 ASP A N 1
ATOM 915 C CA . ASP A 1 123 ? -12.377 8.254 19.462 1.00 84.31 123 ASP A CA 1
ATOM 916 C C . ASP A 1 123 ? -12.890 7.347 20.598 1.00 84.31 123 ASP A C 1
ATOM 918 O O . ASP A 1 123 ? -13.064 6.128 20.442 1.00 84.31 123 ASP A O 1
ATOM 922 N N . THR A 1 124 ? -13.129 7.973 21.753 1.00 69.94 124 THR A N 1
ATOM 923 C CA . THR A 1 124 ? -13.613 7.358 22.996 1.00 69.94 124 THR A CA 1
ATOM 924 C C . THR A 1 124 ? -15.112 7.070 22.983 1.00 69.94 124 THR A C 1
ATOM 926 O O . THR A 1 124 ? -15.581 6.301 23.822 1.00 69.94 124 THR A O 1
ATOM 929 N N . GLN A 1 125 ? -15.868 7.636 22.037 1.00 66.56 125 GLN A N 1
ATOM 930 C CA . GLN A 1 125 ? -17.303 7.373 21.892 1.00 66.56 125 GLN A CA 1
ATOM 931 C C . GLN A 1 125 ? -17.571 6.048 21.168 1.00 66.56 125 GLN A C 1
ATOM 933 O O . GLN A 1 125 ? -18.623 5.430 21.350 1.00 66.56 125 GLN A O 1
ATOM 938 N N . THR A 1 126 ? -16.603 5.571 20.384 1.00 62.19 126 THR A N 1
ATOM 939 C CA . THR A 1 126 ? -16.710 4.307 19.659 1.00 62.19 126 THR A CA 1
ATOM 940 C C . THR A 1 126 ? -16.233 3.142 20.531 1.00 62.19 126 THR A C 1
ATOM 942 O O . THR A 1 126 ? -15.068 3.077 20.932 1.00 62.19 126 THR A O 1
ATOM 945 N N . ALA A 1 127 ? -17.126 2.181 20.802 1.00 64.44 127 ALA A N 1
ATOM 946 C CA . ALA A 1 127 ? -16.806 0.970 21.559 1.00 64.44 127 ALA A CA 1
ATOM 947 C C . ALA A 1 127 ? -15.577 0.247 20.972 1.00 64.44 127 ALA A C 1
ATOM 949 O O . ALA A 1 127 ? -15.460 0.082 19.761 1.00 64.44 127 ALA A O 1
ATOM 950 N N . ALA A 1 128 ? -14.669 -0.230 21.831 1.00 67.38 128 ALA A N 1
ATOM 951 C CA . ALA A 1 128 ? -13.402 -0.851 21.419 1.00 67.38 128 ALA A CA 1
ATOM 952 C C . ALA A 1 128 ? -13.561 -2.152 20.598 1.00 67.38 128 ALA A C 1
ATOM 954 O O . ALA A 1 128 ? -12.595 -2.676 20.040 1.00 67.38 128 ALA A O 1
ATOM 955 N N . THR A 1 129 ? -14.771 -2.705 20.530 1.00 78.31 129 THR A N 1
ATOM 956 C CA . THR A 1 129 ? -15.062 -3.949 19.822 1.00 78.31 129 THR A CA 1
ATOM 957 C C . THR A 1 129 ? -15.079 -3.720 18.306 1.00 78.31 129 THR A C 1
ATOM 959 O O . THR A 1 129 ? -15.709 -2.791 17.816 1.00 78.31 129 THR A O 1
ATOM 962 N N . HIS A 1 130 ? -14.412 -4.603 17.556 1.00 87.88 130 HIS A N 1
ATOM 963 C CA . HIS A 1 130 ? -14.394 -4.639 16.083 1.00 87.88 130 HIS A CA 1
ATOM 964 C C . HIS A 1 130 ? -13.663 -3.505 15.339 1.00 87.88 130 HIS A C 1
ATOM 966 O O . HIS A 1 130 ? -13.601 -3.585 14.116 1.00 87.88 130 HIS A O 1
ATOM 972 N N . LYS A 1 131 ? -13.009 -2.544 16.009 1.00 90.44 131 LYS A N 1
ATOM 973 C CA . LYS A 1 131 ? -12.288 -1.433 15.342 1.00 90.44 131 LYS A CA 1
ATOM 974 C C . LYS A 1 131 ? -11.251 -1.873 14.279 1.00 90.44 131 LYS A C 1
ATOM 976 O O . LYS A 1 131 ? -10.995 -1.162 13.317 1.00 90.44 131 LYS A O 1
ATOM 981 N N . HIS A 1 132 ? -10.698 -3.083 14.376 1.00 93.81 132 HIS A N 1
ATOM 982 C CA . HIS A 1 132 ? -9.807 -3.640 13.346 1.00 93.81 132 HIS A CA 1
ATOM 983 C C . HIS A 1 132 ? -10.473 -3.846 11.973 1.00 93.81 132 HIS A C 1
ATOM 985 O O . HIS A 1 132 ? -9.781 -3.874 10.958 1.00 93.81 132 HIS A O 1
ATOM 991 N N . TRP A 1 133 ? -11.802 -3.970 11.925 1.00 95.62 133 TRP A N 1
ATOM 992 C CA . TRP A 1 133 ? -12.560 -4.011 10.675 1.00 95.62 133 TRP A CA 1
ATOM 993 C C . TRP A 1 133 ? -12.612 -2.645 9.993 1.00 95.62 133 TRP A C 1
ATOM 995 O O . TRP A 1 133 ? -12.568 -2.604 8.769 1.00 95.62 133 TRP A O 1
ATOM 1005 N N . TYR A 1 134 ? -12.632 -1.544 10.752 1.00 96.06 134 TYR A N 1
ATOM 1006 C CA . TYR A 1 134 ? -12.478 -0.199 10.193 1.00 96.06 134 TYR A CA 1
ATOM 1007 C C . TYR A 1 134 ? -11.133 -0.068 9.480 1.00 96.06 134 TYR A C 1
ATOM 1009 O O . TYR A 1 134 ? -11.091 0.300 8.308 1.00 96.06 134 TYR A O 1
ATOM 1017 N N . PHE A 1 135 ? -10.046 -0.464 10.152 1.00 96.75 135 PHE A N 1
ATOM 1018 C CA . PHE A 1 135 ? -8.708 -0.435 9.559 1.00 96.75 135 PHE A CA 1
ATOM 1019 C C . PHE A 1 135 ? -8.633 -1.319 8.302 1.00 96.75 135 PHE A C 1
ATOM 1021 O O . PHE A 1 135 ? -8.129 -0.892 7.267 1.00 96.75 135 PHE A O 1
ATOM 1028 N N . LEU A 1 136 ? -9.219 -2.521 8.342 1.00 97.88 136 LEU A N 1
ATOM 1029 C CA . LEU A 1 136 ? -9.318 -3.375 7.157 1.00 97.88 136 LEU A CA 1
ATOM 1030 C C . LEU A 1 136 ? -10.052 -2.676 6.001 1.00 97.88 136 LEU A C 1
ATOM 1032 O O . LEU A 1 136 ? -9.616 -2.761 4.856 1.00 97.88 136 LEU A O 1
ATOM 1036 N N . GLY A 1 137 ? -11.161 -1.997 6.296 1.00 97.62 137 GLY A N 1
ATOM 1037 C CA . GLY A 1 137 ? -11.974 -1.294 5.306 1.00 97.62 137 GLY A CA 1
ATOM 1038 C C . GLY A 1 137 ? -11.222 -0.146 4.649 1.00 97.62 137 GLY A C 1
ATOM 1039 O O . GLY A 1 137 ? -11.240 -0.038 3.423 1.00 97.62 137 GLY A O 1
ATOM 1040 N N . ALA A 1 138 ? -10.516 0.655 5.448 1.00 97.69 138 ALA A N 1
ATOM 1041 C CA . ALA A 1 138 ? -9.649 1.713 4.946 1.00 97.69 138 ALA A CA 1
ATOM 1042 C C . ALA A 1 138 ? -8.536 1.130 4.059 1.00 97.69 138 ALA A C 1
ATOM 1044 O O . ALA A 1 138 ? -8.461 1.417 2.866 1.00 97.69 138 ALA A O 1
ATOM 1045 N N . GLY A 1 139 ? -7.759 0.186 4.594 1.00 97.56 139 GLY A N 1
ATOM 1046 C CA . GLY A 1 139 ? -6.637 -0.425 3.884 1.00 97.56 139 GLY A CA 1
ATOM 1047 C C . GLY A 1 139 ? -7.016 -1.090 2.555 1.00 97.56 139 GLY A C 1
ATOM 1048 O O . GLY A 1 139 ? -6.375 -0.841 1.537 1.00 97.56 139 GLY A O 1
ATOM 1049 N N . ILE A 1 140 ? -8.083 -1.901 2.519 1.00 97.81 140 ILE A N 1
ATOM 1050 C CA . ILE A 1 140 ? -8.528 -2.575 1.282 1.00 97.81 140 ILE A CA 1
ATOM 1051 C C . ILE A 1 140 ? -9.039 -1.573 0.242 1.00 97.81 140 ILE A C 1
ATOM 1053 O O . ILE A 1 140 ? -8.817 -1.776 -0.955 1.00 97.81 140 ILE A O 1
ATOM 1057 N N . THR A 1 141 ? -9.722 -0.507 0.669 1.00 98.06 141 THR A N 1
ATOM 1058 C CA . THR A 1 141 ? -10.226 0.531 -0.246 1.00 98.06 141 THR A CA 1
ATOM 1059 C C . THR A 1 141 ? -9.069 1.194 -0.971 1.00 98.06 141 THR A C 1
ATOM 1061 O O . THR A 1 141 ? -9.062 1.256 -2.204 1.00 98.06 141 THR A O 1
ATOM 1064 N N . LEU A 1 142 ? -8.054 1.609 -0.215 1.00 97.50 142 LEU A N 1
ATOM 1065 C CA . LEU A 1 142 ? -6.868 2.232 -0.776 1.00 97.50 142 LEU A CA 1
ATOM 1066 C C . LEU A 1 142 ? -6.063 1.255 -1.637 1.00 97.50 142 LEU A C 1
ATOM 1068 O O . LEU A 1 142 ? -5.669 1.602 -2.748 1.00 97.50 142 LEU A O 1
ATOM 1072 N N . TRP A 1 143 ? -5.888 0.013 -1.176 1.00 98.12 143 TRP A N 1
ATOM 1073 C CA . TRP A 1 143 ? -5.195 -1.028 -1.933 1.00 98.12 143 TRP A CA 1
ATOM 1074 C C . TRP A 1 143 ? -5.853 -1.279 -3.287 1.00 98.12 143 TRP A C 1
ATOM 1076 O O . TRP A 1 143 ? -5.192 -1.228 -4.320 1.00 98.12 143 TRP A O 1
ATOM 1086 N N . THR A 1 144 ? -7.171 -1.479 -3.305 1.00 97.81 144 THR A N 1
ATOM 1087 C CA . THR A 1 144 ? -7.923 -1.748 -4.539 1.00 97.81 144 THR A CA 1
ATOM 1088 C C . THR A 1 144 ? -7.834 -0.568 -5.500 1.00 97.81 144 THR A C 1
ATOM 1090 O O . THR A 1 144 ? -7.618 -0.757 -6.700 1.00 97.81 144 THR A O 1
ATOM 1093 N N . CYS A 1 145 ? -7.955 0.650 -4.969 1.00 97.81 145 CYS A N 1
ATOM 1094 C CA . CYS A 1 145 ? -7.797 1.879 -5.731 1.00 97.81 145 CYS A CA 1
ATOM 1095 C C . CYS A 1 145 ? -6.406 1.964 -6.379 1.00 97.81 145 CYS A C 1
ATOM 1097 O O . CYS A 1 145 ? -6.300 2.141 -7.593 1.00 97.81 145 CYS A O 1
ATOM 1099 N N . TRP A 1 146 ? -5.352 1.749 -5.588 1.00 98.06 146 TRP A N 1
ATOM 1100 C CA . TRP A 1 146 ? -3.958 1.792 -6.027 1.00 98.06 146 TRP A CA 1
ATOM 1101 C C . TRP A 1 146 ? -3.621 0.720 -7.068 1.00 98.06 146 TRP A C 1
ATOM 1103 O O . TRP A 1 146 ? -2.958 1.007 -8.066 1.00 98.06 146 TRP A O 1
ATOM 1113 N N . GLN A 1 147 ? -4.085 -0.519 -6.880 1.00 98.31 147 GLN A N 1
ATOM 1114 C CA . GLN A 1 147 ? -3.850 -1.587 -7.856 1.00 98.31 147 GLN A CA 1
ATOM 1115 C C . GLN A 1 147 ? -4.569 -1.306 -9.178 1.00 98.31 147 GLN A C 1
ATOM 1117 O O . GLN A 1 147 ? -3.990 -1.525 -10.242 1.00 98.31 147 GLN A O 1
ATOM 1122 N N . SER A 1 148 ? -5.800 -0.789 -9.114 1.00 98.19 148 SER A N 1
ATOM 1123 C CA . SER A 1 148 ? -6.589 -0.452 -10.302 1.00 98.19 148 SER A CA 1
ATOM 1124 C C . SER A 1 148 ? -5.965 0.711 -11.070 1.00 98.19 148 SER A C 1
ATOM 1126 O O . SER A 1 148 ? -5.803 0.629 -12.286 1.00 98.19 148 SER A O 1
ATOM 1128 N N . SER A 1 149 ? -5.556 1.776 -10.374 1.00 98.00 149 SER A N 1
ATOM 1129 C CA . SER A 1 149 ? -4.877 2.912 -11.000 1.00 98.00 149 SER A CA 1
ATOM 1130 C C . SER A 1 149 ? -3.512 2.520 -11.561 1.00 98.00 149 SER A C 1
ATOM 1132 O O . SER A 1 149 ? -3.193 2.907 -12.679 1.00 98.00 149 SER A O 1
ATOM 1134 N N . THR A 1 150 ? -2.746 1.677 -10.864 1.00 98.00 150 THR A N 1
ATOM 1135 C CA . THR A 1 150 ? -1.496 1.115 -11.399 1.00 98.00 150 THR A CA 1
ATOM 1136 C C . THR A 1 150 ? -1.740 0.360 -12.703 1.00 98.00 150 THR A C 1
ATOM 1138 O O . THR A 1 150 ? -1.050 0.614 -13.687 1.00 98.00 150 THR A O 1
ATOM 1141 N N . ALA A 1 151 ? -2.724 -0.543 -12.734 1.00 98.00 151 ALA A N 1
ATOM 1142 C CA . ALA A 1 151 ? -3.023 -1.348 -13.916 1.00 98.00 151 ALA A CA 1
ATOM 1143 C C . ALA A 1 151 ? -3.424 -0.473 -15.112 1.00 98.00 151 ALA A C 1
ATOM 1145 O O . ALA A 1 151 ? -2.949 -0.689 -16.227 1.00 98.00 151 ALA A O 1
ATOM 1146 N N . VAL A 1 152 ? -4.243 0.558 -14.873 1.00 97.94 152 VAL A N 1
ATOM 1147 C CA . VAL A 1 152 ? -4.599 1.548 -15.899 1.00 97.94 152 VAL A CA 1
ATOM 1148 C C . VAL A 1 152 ? -3.364 2.333 -16.349 1.00 97.94 152 VAL A C 1
ATOM 1150 O O . VAL A 1 152 ? -3.177 2.524 -17.544 1.00 97.94 152 VAL A O 1
ATOM 1153 N N . GLY A 1 153 ? -2.485 2.736 -15.430 1.00 97.31 153 GLY A N 1
ATOM 1154 C CA . GLY A 1 153 ? -1.240 3.437 -15.750 1.00 97.31 153 GLY A CA 1
ATOM 1155 C C . GLY A 1 153 ? -0.303 2.602 -16.622 1.00 97.31 153 GLY A C 1
ATOM 1156 O O . GLY A 1 153 ? 0.202 3.093 -17.626 1.00 97.31 153 GLY A O 1
ATO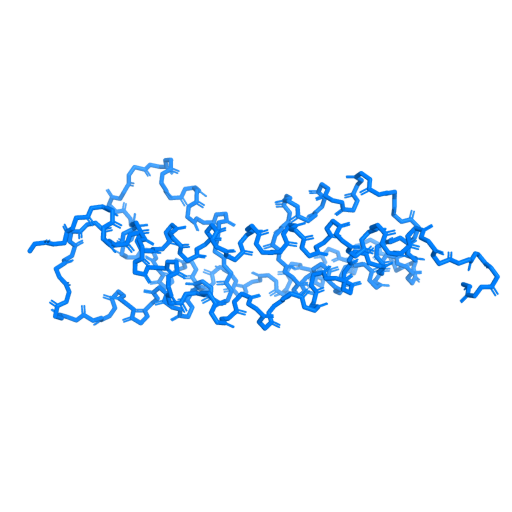M 1157 N N . ILE A 1 154 ? -0.131 1.320 -16.294 1.00 97.06 154 ILE A N 1
ATOM 1158 C CA . ILE A 1 154 ? 0.636 0.360 -17.101 1.00 97.06 154 ILE A CA 1
ATOM 1159 C C . ILE A 1 154 ? 0.006 0.219 -18.490 1.00 97.06 154 ILE A C 1
ATOM 1161 O O . ILE A 1 154 ? 0.707 0.289 -19.497 1.00 97.06 154 ILE A O 1
ATOM 1165 N N . PHE A 1 155 ? -1.316 0.050 -18.564 1.00 96.25 155 PHE A N 1
ATOM 1166 C CA . PHE A 1 155 ? -2.015 -0.060 -19.843 1.00 96.25 155 PHE A CA 1
ATOM 1167 C C . PHE A 1 155 ? -1.803 1.184 -20.714 1.00 96.25 155 PHE A C 1
ATOM 1169 O O . PHE A 1 155 ? -1.451 1.048 -21.883 1.00 96.25 155 PHE A O 1
ATOM 1176 N N . LEU A 1 156 ? -1.968 2.382 -20.147 1.00 93.44 156 LEU A N 1
ATOM 1177 C CA . LEU A 1 156 ? -1.763 3.647 -20.854 1.00 93.44 156 LEU A CA 1
ATOM 1178 C C . LEU A 1 156 ? -0.303 3.832 -21.281 1.00 93.44 156 LEU A C 1
ATOM 1180 O O . LEU A 1 156 ? -0.055 4.212 -22.421 1.00 93.44 156 LEU A O 1
ATOM 1184 N N . GLY A 1 157 ? 0.656 3.515 -20.407 1.00 89.94 157 GLY A N 1
ATOM 1185 C CA . GLY A 1 157 ? 2.085 3.587 -20.717 1.00 89.94 157 GLY A CA 1
ATOM 1186 C C . GLY A 1 157 ? 2.482 2.676 -21.881 1.00 89.94 157 GLY A C 1
ATOM 1187 O O . GLY A 1 157 ? 3.289 3.070 -22.713 1.00 89.94 157 GLY A O 1
ATOM 1188 N N . ALA A 1 158 ? 1.857 1.502 -22.005 1.00 88.69 158 ALA A N 1
ATOM 1189 C CA . ALA A 1 158 ? 2.097 0.581 -23.117 1.00 88.69 158 ALA A CA 1
ATOM 1190 C C . ALA A 1 158 ? 1.564 1.091 -24.471 1.00 88.69 158 ALA A C 1
ATOM 1192 O O . ALA A 1 158 ? 1.986 0.592 -25.511 1.00 88.69 158 ALA A O 1
ATOM 1193 N N . GLN A 1 159 ? 0.641 2.061 -24.471 1.00 88.50 159 GLN A N 1
ATOM 1194 C CA . GLN A 1 159 ? 0.138 2.702 -25.692 1.00 88.50 159 GLN A CA 1
ATOM 1195 C C . GLN A 1 159 ? 0.990 3.903 -26.129 1.00 88.50 159 GLN A C 1
ATOM 1197 O O . GLN A 1 159 ? 0.786 4.414 -27.230 1.00 88.50 159 GLN A O 1
ATOM 1202 N N . VAL A 1 160 ? 1.917 4.382 -25.288 1.00 78.69 160 VAL A N 1
ATOM 1203 C CA . VAL A 1 160 ? 2.782 5.516 -25.638 1.00 78.69 160 VAL A CA 1
ATOM 1204 C C . VAL A 1 160 ? 3.760 5.068 -26.732 1.00 78.69 160 VAL A C 1
ATOM 1206 O O . VAL A 1 160 ? 4.509 4.113 -26.519 1.00 78.69 160 VAL A O 1
ATOM 1209 N N . PRO A 1 161 ? 3.772 5.719 -27.912 1.00 70.81 161 PRO A N 1
ATOM 1210 C CA . PRO A 1 161 ? 4.674 5.341 -28.990 1.00 70.81 161 PRO A CA 1
ATOM 1211 C C . PRO A 1 161 ? 6.138 5.477 -28.567 1.00 70.81 161 PRO A C 1
ATOM 1213 O O . PRO A 1 161 ? 6.533 6.502 -28.011 1.00 70.81 161 PRO A O 1
ATOM 1216 N N . ALA A 1 162 ? 6.968 4.500 -28.942 1.00 62.66 162 ALA A N 1
ATOM 1217 C CA . ALA A 1 162 ? 8.412 4.532 -28.689 1.00 62.66 162 ALA A CA 1
ATOM 1218 C C . ALA A 1 162 ? 9.110 5.773 -29.287 1.00 62.66 162 ALA A C 1
ATOM 1220 O O . ALA A 1 162 ? 10.201 6.127 -28.871 1.00 62.66 162 ALA A O 1
ATOM 1221 N N . SER A 1 163 ? 8.478 6.456 -30.249 1.00 63.44 163 SER A N 1
ATOM 1222 C CA . SER A 1 163 ? 8.966 7.710 -30.835 1.00 63.44 163 SER A CA 1
ATOM 1223 C C . SER A 1 163 ? 8.880 8.929 -29.909 1.00 63.44 163 SER A C 1
ATOM 1225 O O . SER A 1 163 ? 9.377 9.990 -30.275 1.00 63.44 163 SER A O 1
ATOM 1227 N N . TRP A 1 164 ? 8.170 8.832 -28.781 1.00 59.88 164 TRP A N 1
ATOM 1228 C CA . TRP A 1 164 ? 8.002 9.910 -27.791 1.00 59.88 164 TRP A CA 1
ATOM 1229 C C . TRP A 1 164 ? 8.752 9.631 -26.478 1.00 59.88 164 TRP A C 1
ATOM 1231 O O . TRP A 1 164 ? 8.605 10.392 -25.522 1.00 59.88 164 TRP A O 1
ATOM 1241 N N . SER A 1 165 ? 9.499 8.523 -26.427 1.00 52.81 165 SER A N 1
ATOM 1242 C CA . SER A 1 165 ? 10.327 8.076 -25.294 1.00 52.81 165 SER A CA 1
ATOM 1243 C C . SER A 1 165 ? 11.792 8.395 -25.569 1.00 52.81 165 SER A C 1
ATOM 1245 O O . SER A 1 165 ? 12.512 8.687 -24.593 1.00 52.81 165 SER A O 1
#

Radius of gyration: 17.48 Å; chains: 1; bounding box: 47×25×54 Å

Secondary structure (DSSP, 8-state):
---HHHHHHHHHHHHHHHHHHHHHHHHHHHHHHHHTT--HHHHHHHHHHH--HHHHHHHHHHHHTT--HHHHHHHHHHHHHHHHHHHHHHHHHHTTS-HHHHHHHHHT--HHHHHHHHHHHH-SSS-STTHHHHHHHHHHHHHHHHHHHHHHHHHHHHTS-GGG-

Foldseek 3Di:
DDDLVNLLVLLQVLQQVVLVVCLVLLLQLLLLLVLLVHDNVRSLVCCLQVVASVLSVVLSVCSSVVHDPVCNVVVSVVSCVVLVVLLVLCCVLCVPDDPVLSVLLSSLDYPSLSVSLNVVCPDPVDDSPNSSSSSVNNSVSNSVSSSVSSNNSNVVSVPDDPVVD

Sequence (165 aa):
MTTPRSELLAGIKAELPIALGVMPSGLIYGVLALAAGIPPAVAQAMSAIVFAGSAQLIGVQLIGAGTVTAVLWFTTAIVNLRHMLYSASLAPHVRTLPARWRWLLAYLLTDEAYAMTILHYQDTQTAATHKHWYFLGAGITLWTCWQSSTAVGIFLGAQVPASWS